Protein AF-A0A1B6MNG9-F1 (afdb_monomer_lite)

Radius of gyration: 24.76 Å; chains: 1; bounding box: 80×38×59 Å

pLDDT: mean 81.42, std 19.07, range [31.22, 97.62]

InterPro domains:
  IPR052958 Interferon-induced PKR regulator [PTHR46289] (4-104)

Structure (mmCIF, N/CA/C/O backbone):
data_AF-A0A1B6MNG9-F1
#
_entry.id   AF-A0A1B6MNG9-F1
#
loop_
_atom_site.group_PDB
_atom_site.id
_atom_site.type_symbol
_atom_site.label_atom_id
_atom_site.label_alt_id
_atom_site.label_comp_id
_atom_site.label_asym_id
_atom_site.label_entity_id
_atom_site.label_seq_id
_atom_site.pdbx_PDB_ins_code
_atom_site.Cartn_x
_atom_site.Cartn_y
_atom_site.Cartn_z
_atom_site.occupancy
_atom_site.B_iso_or_equiv
_atom_site.auth_seq_id
_atom_site.auth_comp_id
_atom_site.auth_asym_id
_atom_site.auth_atom_id
_atom_site.pdbx_PDB_model_num
ATOM 1 N N . GLY A 1 1 ? -10.029 7.670 -29.744 1.00 60.78 1 GLY A N 1
ATOM 2 C CA . GLY A 1 1 ? -8.602 7.427 -30.039 1.00 60.78 1 GLY A CA 1
ATOM 3 C C . GLY A 1 1 ? -7.707 7.807 -28.873 1.00 60.78 1 GLY A C 1
ATOM 4 O O . GLY A 1 1 ? -7.206 6.921 -28.198 1.00 60.78 1 GLY A O 1
ATOM 5 N N . ALA A 1 2 ? -7.543 9.106 -28.598 1.00 76.62 2 ALA A N 1
ATOM 6 C CA . ALA A 1 2 ? -6.579 9.608 -27.610 1.00 76.62 2 ALA A CA 1
ATOM 7 C C . ALA A 1 2 ? -6.789 9.096 -26.168 1.00 76.62 2 ALA A C 1
ATOM 9 O O . ALA A 1 2 ? -5.837 8.634 -25.553 1.00 76.62 2 ALA A O 1
ATOM 10 N N . GLY A 1 3 ? -8.025 9.091 -25.647 1.00 85.12 3 GLY A N 1
ATOM 11 C CA . GLY A 1 3 ? -8.297 8.647 -24.268 1.00 85.12 3 GLY A CA 1
ATOM 12 C C . GLY A 1 3 ? -7.935 7.180 -23.993 1.00 85.12 3 GLY A C 1
ATOM 13 O O . GLY A 1 3 ? -7.311 6.880 -22.981 1.00 85.12 3 GLY A O 1
ATOM 14 N N . ALA A 1 4 ? -8.244 6.276 -24.928 1.00 87.00 4 ALA A N 1
ATOM 15 C CA . ALA A 1 4 ? -7.892 4.858 -24.813 1.00 87.00 4 ALA A CA 1
ATOM 16 C C . ALA A 1 4 ? -6.369 4.636 -24.850 1.00 87.00 4 ALA A C 1
ATOM 18 O O . ALA A 1 4 ? -5.839 3.824 -24.095 1.00 87.00 4 ALA A O 1
ATOM 19 N N . ASN A 1 5 ? -5.655 5.403 -25.680 1.00 87.12 5 ASN A N 1
ATOM 20 C CA . ASN A 1 5 ? -4.195 5.349 -25.734 1.00 87.12 5 ASN A C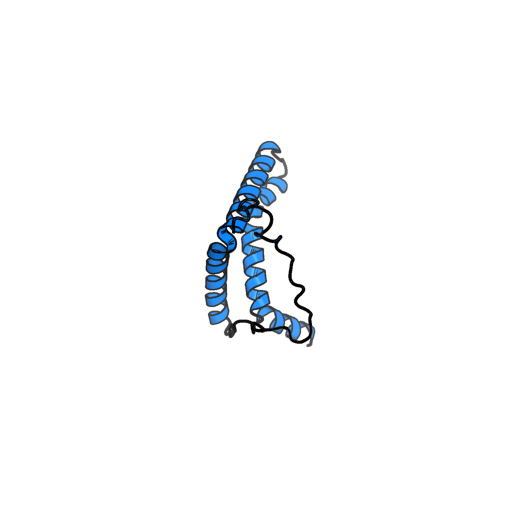A 1
ATOM 21 C C . ASN A 1 5 ? -3.564 5.885 -24.444 1.00 87.12 5 ASN A C 1
ATOM 23 O O . ASN A 1 5 ? -2.628 5.275 -23.938 1.00 87.12 5 ASN A O 1
ATOM 27 N N . ASN A 1 6 ? -4.096 6.973 -23.882 1.00 89.31 6 ASN A N 1
ATOM 28 C CA . ASN A 1 6 ? -3.613 7.534 -22.618 1.00 89.31 6 ASN A CA 1
ATOM 29 C C . ASN A 1 6 ? -3.771 6.536 -21.465 1.00 89.31 6 ASN A C 1
ATOM 31 O O . ASN A 1 6 ? -2.834 6.342 -20.695 1.00 89.31 6 ASN A O 1
ATOM 35 N N . LEU A 1 7 ? -4.922 5.860 -21.383 1.00 88.06 7 LEU A N 1
ATOM 36 C CA . LEU A 1 7 ? -5.152 4.819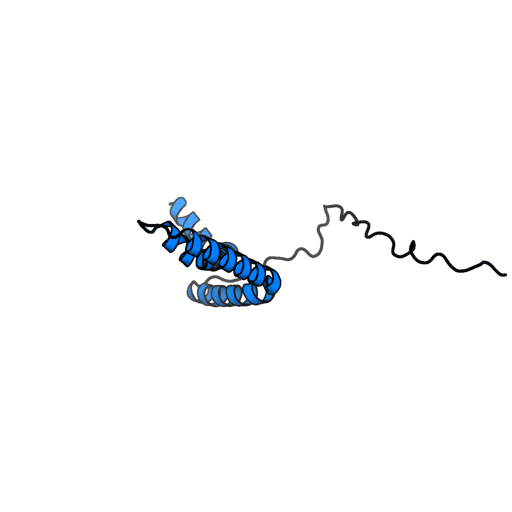 -20.383 1.00 88.06 7 LEU A CA 1
ATOM 37 C C . LEU A 1 7 ? -4.168 3.655 -20.548 1.00 88.06 7 LEU A C 1
ATOM 39 O O . LEU A 1 7 ? -3.560 3.225 -19.572 1.00 88.06 7 LEU A O 1
ATOM 43 N N . LYS A 1 8 ? -3.963 3.183 -21.784 1.00 87.12 8 LYS A N 1
ATOM 44 C CA . LYS A 1 8 ? -2.989 2.124 -22.078 1.00 87.12 8 LYS A CA 1
ATOM 45 C C . LYS A 1 8 ? -1.579 2.511 -21.621 1.00 87.12 8 LYS A C 1
ATOM 47 O O . LYS A 1 8 ? -0.904 1.706 -20.991 1.00 87.12 8 LYS A O 1
ATOM 52 N N . TRP A 1 9 ? -1.142 3.736 -21.910 1.00 86.69 9 TRP A N 1
ATOM 53 C CA . TRP A 1 9 ? 0.168 4.227 -21.477 1.00 86.69 9 TRP A CA 1
ATOM 54 C C . TRP A 1 9 ? 0.290 4.337 -19.958 1.00 86.69 9 TRP A C 1
ATOM 56 O O . TRP A 1 9 ? 1.345 4.015 -19.421 1.00 86.69 9 TRP A O 1
ATOM 66 N N . ALA A 1 10 ? -0.773 4.759 -19.270 1.00 86.00 10 ALA A N 1
ATOM 67 C CA . ALA A 1 10 ? -0.784 4.845 -17.814 1.00 86.00 10 ALA A CA 1
ATOM 68 C C . ALA A 1 10 ? -0.678 3.459 -17.161 1.00 86.00 10 ALA A C 1
ATOM 70 O O . ALA A 1 10 ? 0.157 3.267 -16.287 1.00 86.00 10 ALA A O 1
ATOM 71 N N . ILE A 1 11 ? -1.461 2.478 -17.624 1.00 86.19 11 ILE A N 1
ATOM 72 C CA . ILE A 1 11 ? -1.466 1.120 -17.051 1.00 86.19 11 ILE A CA 1
ATOM 73 C C . ILE A 1 11 ? -0.131 0.402 -17.287 1.00 86.19 11 ILE A C 1
ATOM 75 O O . ILE A 1 11 ? 0.305 -0.365 -16.439 1.00 86.19 11 ILE A O 1
ATOM 79 N N . LEU A 1 12 ? 0.540 0.666 -18.412 1.00 87.12 12 LEU A N 1
ATOM 80 C CA . LEU A 1 12 ? 1.850 0.079 -18.717 1.00 87.12 12 LEU A CA 1
ATOM 81 C C . LEU A 1 12 ? 3.024 0.838 -18.079 1.00 87.12 12 LEU A C 1
ATOM 83 O O . LEU A 1 12 ? 4.180 0.465 -18.274 1.00 87.12 12 LEU A O 1
ATOM 87 N N . ASN A 1 13 ? 2.760 1.916 -17.339 1.00 88.19 13 ASN A N 1
ATOM 88 C CA . ASN A 1 13 ? 3.795 2.662 -16.643 1.00 88.19 13 ASN A CA 1
ATOM 89 C C . ASN A 1 13 ? 4.161 1.966 -15.319 1.00 88.19 13 ASN A C 1
ATOM 91 O O . ASN A 1 13 ? 3.300 1.651 -14.497 1.00 88.19 13 ASN A O 1
ATOM 95 N N . THR A 1 14 ? 5.457 1.759 -15.088 1.00 87.88 14 THR A N 1
ATOM 96 C CA . THR A 1 14 ? 5.970 1.095 -13.883 1.00 87.88 14 THR A CA 1
ATOM 97 C C . THR A 1 14 ? 5.678 1.868 -12.597 1.00 87.88 14 THR A C 1
ATOM 99 O O . THR A 1 14 ? 5.291 1.260 -11.604 1.00 87.88 14 THR A O 1
ATOM 102 N N . GLU A 1 15 ? 5.818 3.195 -12.599 1.00 88.75 15 GLU A N 1
ATOM 103 C CA . GLU A 1 15 ? 5.522 4.032 -11.428 1.00 88.75 15 GLU A CA 1
ATOM 104 C C . GLU A 1 15 ? 4.036 3.946 -11.070 1.00 88.75 15 GLU A C 1
ATOM 106 O O . GLU A 1 15 ? 3.686 3.844 -9.895 1.00 88.75 15 GLU A O 1
ATOM 111 N N . PHE A 1 16 ? 3.166 3.897 -12.083 1.00 90.31 16 PHE A N 1
ATOM 112 C CA . PHE A 1 16 ? 1.735 3.676 -11.886 1.00 90.31 16 PHE A CA 1
ATOM 113 C C . PHE A 1 16 ? 1.445 2.294 -11.285 1.00 90.31 16 PHE A C 1
ATOM 115 O O . PHE A 1 16 ? 0.686 2.193 -10.322 1.00 90.31 16 PHE A O 1
ATOM 122 N N . CYS A 1 17 ? 2.081 1.239 -11.804 1.00 90.50 17 CYS A N 1
ATOM 123 C CA . CYS A 1 17 ? 1.933 -0.119 -11.277 1.00 90.50 17 CYS A CA 1
ATOM 124 C C . CYS A 1 17 ? 2.392 -0.224 -9.817 1.00 90.50 17 CYS A C 1
ATOM 126 O O . CYS A 1 17 ? 1.710 -0.835 -8.998 1.00 90.50 17 CYS A O 1
ATOM 128 N N . VAL A 1 18 ? 3.517 0.398 -9.462 1.00 92.25 18 VAL A N 1
ATOM 129 C CA . VAL A 1 18 ? 3.979 0.442 -8.069 1.00 92.25 18 VAL A CA 1
ATOM 130 C C . VAL A 1 18 ? 2.982 1.208 -7.201 1.00 92.25 18 VAL A C 1
ATOM 132 O O . VAL A 1 18 ? 2.557 0.699 -6.165 1.00 92.25 18 VAL A O 1
ATOM 135 N N . ALA A 1 19 ? 2.559 2.397 -7.636 1.00 93.19 19 ALA A N 1
ATOM 136 C CA . ALA A 1 19 ? 1.628 3.226 -6.880 1.00 93.19 19 ALA A CA 1
ATOM 137 C C . ALA A 1 19 ? 0.302 2.503 -6.607 1.00 93.19 19 ALA A C 1
ATOM 139 O O . ALA A 1 19 ? -0.168 2.517 -5.471 1.00 93.19 19 ALA A O 1
ATOM 140 N N . ILE A 1 20 ? -0.281 1.832 -7.607 1.00 93.31 20 ILE A N 1
ATOM 141 C CA . ILE A 1 20 ? -1.560 1.137 -7.428 1.00 93.31 20 ILE A CA 1
ATOM 142 C C . ILE A 1 20 ? -1.441 -0.049 -6.463 1.00 93.31 20 ILE A C 1
ATOM 144 O O . ILE A 1 20 ? -2.358 -0.266 -5.677 1.00 93.31 20 ILE A O 1
ATOM 148 N N . HIS A 1 21 ? -0.311 -0.765 -6.454 1.00 93.44 21 HIS A N 1
ATOM 149 C CA . HIS A 1 21 ? -0.083 -1.863 -5.508 1.00 93.44 21 HIS A CA 1
ATOM 150 C C . HIS A 1 21 ? 0.123 -1.352 -4.080 1.00 93.44 21 HIS A C 1
ATOM 152 O O . HIS A 1 21 ? -0.450 -1.911 -3.148 1.00 93.44 21 HIS A O 1
ATOM 158 N N . VAL A 1 22 ? 0.875 -0.261 -3.900 1.00 93.81 22 VAL A N 1
ATOM 159 C CA . VAL A 1 22 ? 1.033 0.378 -2.582 1.00 93.81 22 VAL A CA 1
ATOM 160 C C . VAL A 1 22 ? -0.319 0.852 -2.052 1.00 93.81 22 VAL A C 1
ATOM 162 O O . VAL A 1 22 ? -0.670 0.568 -0.911 1.00 93.81 22 VAL A O 1
ATOM 165 N N . ILE A 1 23 ? -1.099 1.533 -2.894 1.00 93.75 23 ILE A N 1
ATOM 166 C CA . ILE A 1 23 ? -2.448 2.001 -2.565 1.00 93.75 23 ILE A CA 1
ATOM 167 C C . ILE A 1 23 ? -3.339 0.817 -2.179 1.00 93.75 23 ILE A C 1
ATOM 169 O O . ILE A 1 23 ? -3.954 0.846 -1.117 1.00 93.75 23 ILE A O 1
ATOM 173 N N . ALA A 1 24 ? -3.383 -0.232 -3.001 1.00 94.50 24 ALA A N 1
ATOM 174 C CA . ALA A 1 24 ? -4.191 -1.417 -2.733 1.00 94.50 24 ALA A CA 1
ATOM 175 C C . ALA A 1 24 ? -3.815 -2.080 -1.401 1.00 94.50 24 ALA A C 1
ATOM 177 O O . ALA A 1 24 ? -4.710 -2.428 -0.632 1.00 94.50 24 ALA A O 1
ATOM 178 N N . ASN A 1 25 ? -2.517 -2.194 -1.101 1.00 93.25 25 ASN A N 1
ATOM 179 C CA . ASN A 1 25 ? -2.040 -2.757 0.160 1.00 93.25 25 ASN A CA 1
ATOM 180 C C . ASN A 1 25 ? -2.485 -1.910 1.361 1.00 93.25 25 ASN A C 1
ATOM 182 O O . ASN A 1 25 ? -3.103 -2.424 2.287 1.00 93.25 25 ASN A O 1
ATOM 186 N N . VAL A 1 26 ? -2.256 -0.593 1.316 1.00 92.31 26 VAL A N 1
ATOM 187 C CA . VAL A 1 26 ? -2.642 0.325 2.403 1.00 92.31 26 VAL A CA 1
ATOM 188 C C . VAL A 1 26 ? -4.161 0.337 2.617 1.00 92.31 26 VAL A C 1
ATOM 190 O O . VAL A 1 26 ? -4.630 0.318 3.754 1.00 92.31 26 VAL A O 1
ATOM 193 N N . PHE A 1 27 ? -4.951 0.332 1.542 1.00 92.50 27 PHE A N 1
ATOM 194 C CA . PHE A 1 27 ? -6.412 0.308 1.651 1.00 92.50 27 PHE A CA 1
ATOM 195 C C . PHE A 1 27 ? -6.966 -1.039 2.127 1.00 92.50 27 PHE A C 1
ATOM 197 O O . PHE A 1 27 ? -8.052 -1.060 2.709 1.00 92.50 27 PHE A O 1
ATOM 204 N N . ALA A 1 28 ? -6.244 -2.146 1.932 1.00 94.06 28 ALA A N 1
ATOM 205 C CA . ALA A 1 28 ? -6.674 -3.457 2.411 1.00 94.06 28 ALA A CA 1
ATOM 206 C C . ALA A 1 28 ? -6.815 -3.491 3.942 1.00 94.06 28 ALA A C 1
ATOM 208 O O . ALA A 1 28 ? -7.786 -4.063 4.440 1.00 94.06 28 ALA A O 1
ATOM 209 N N . PHE A 1 29 ? -5.934 -2.799 4.677 1.00 94.00 29 PHE A N 1
ATOM 210 C CA . PHE A 1 29 ? -6.043 -2.657 6.135 1.00 94.00 29 PHE A CA 1
ATOM 211 C C . PHE A 1 29 ? -7.353 -1.985 6.560 1.00 94.00 29 PHE A C 1
ATOM 213 O O . PHE A 1 29 ? -7.936 -2.361 7.567 1.00 94.00 29 PHE A O 1
ATOM 220 N N . GLY A 1 30 ? -7.862 -1.030 5.775 1.00 92.88 30 GLY A N 1
ATOM 221 C CA . GLY A 1 30 ? -9.114 -0.324 6.064 1.00 92.88 30 GLY A CA 1
ATOM 222 C C . GLY A 1 30 ? -10.379 -1.165 5.875 1.00 92.88 30 GLY A C 1
ATOM 223 O O . GLY A 1 30 ? -11.448 -0.791 6.357 1.00 92.88 30 GLY A O 1
ATOM 224 N N . MET A 1 31 ? -10.286 -2.302 5.180 1.00 94.75 31 MET A N 1
ATOM 225 C CA . MET A 1 31 ? -11.449 -3.092 4.772 1.00 94.75 31 MET A CA 1
ATOM 226 C C . MET A 1 31 ? -12.336 -3.576 5.938 1.00 94.75 31 MET A C 1
ATOM 228 O O . MET A 1 31 ? -13.558 -3.481 5.798 1.00 94.75 31 MET A O 1
ATOM 232 N N . PRO A 1 32 ? -11.801 -4.080 7.071 1.00 93.31 32 PRO A N 1
ATOM 233 C CA . PRO A 1 32 ? -12.618 -4.498 8.211 1.00 93.31 32 PRO A CA 1
ATOM 234 C C . PRO A 1 32 ? -13.427 -3.336 8.790 1.00 93.31 32 PRO A C 1
ATOM 236 O O . PRO A 1 32 ? -14.638 -3.453 8.957 1.00 93.31 32 PRO A O 1
ATOM 239 N N . LEU A 1 33 ? -12.790 -2.179 8.986 1.00 95.69 33 LEU A N 1
ATOM 240 C CA . LEU A 1 33 ? -13.462 -0.983 9.488 1.00 95.69 33 LEU A CA 1
ATOM 241 C C . LEU A 1 33 ? -14.523 -0.476 8.507 1.00 95.69 33 LEU A C 1
ATOM 243 O O . LEU A 1 33 ? -15.627 -0.133 8.921 1.00 95.69 33 LEU A O 1
ATOM 247 N N . CYS A 1 34 ? -14.240 -0.473 7.200 1.00 95.12 34 CYS A N 1
ATOM 248 C CA . CYS A 1 34 ? -15.246 -0.123 6.198 1.00 95.12 34 CYS A CA 1
ATOM 249 C C . CYS A 1 34 ? -16.478 -1.031 6.281 1.00 95.12 34 CYS A C 1
ATOM 251 O O . CYS A 1 34 ? -17.593 -0.530 6.165 1.00 95.12 34 CYS A O 1
ATOM 253 N N . LYS A 1 35 ? -16.295 -2.340 6.493 1.00 94.00 35 LYS A N 1
ATOM 254 C CA . LYS A 1 35 ? -17.413 -3.280 6.649 1.00 94.00 35 LYS A CA 1
ATOM 255 C C . LYS A 1 35 ? -18.235 -2.972 7.895 1.00 94.00 35 LYS A C 1
ATOM 257 O O . LYS A 1 35 ? -19.455 -2.956 7.789 1.00 94.00 35 LYS A O 1
ATOM 262 N N . GLU A 1 36 ? -17.593 -2.683 9.027 1.00 94.56 36 GLU A N 1
ATOM 263 C CA . GLU A 1 36 ? -18.299 -2.285 10.253 1.00 94.56 36 GLU A CA 1
ATOM 264 C C . GLU A 1 36 ? -19.108 -1.002 10.068 1.00 94.56 36 GLU A C 1
ATOM 266 O O . GLU A 1 36 ? -20.294 -0.961 10.389 1.00 94.56 36 GLU A O 1
ATOM 271 N N . LEU A 1 37 ? -18.504 0.026 9.469 1.00 94.56 37 LEU A N 1
ATOM 272 C CA . LEU A 1 37 ? -19.158 1.315 9.225 1.00 94.56 37 LEU A CA 1
ATOM 273 C C . LEU A 1 37 ? -20.308 1.239 8.209 1.00 94.56 37 LEU A C 1
ATOM 275 O O . LEU A 1 37 ? -21.132 2.148 8.152 1.00 94.56 37 LEU A O 1
ATOM 279 N N . GLN A 1 38 ? -20.356 0.185 7.393 1.00 95.81 38 GLN A N 1
ATOM 280 C CA . GLN A 1 38 ? -21.405 -0.047 6.398 1.00 95.81 38 GLN A CA 1
ATOM 281 C C . GLN A 1 38 ? -22.549 -0.936 6.915 1.00 95.81 38 GLN A C 1
ATOM 283 O O . GLN A 1 38 ? -23.517 -1.144 6.180 1.00 95.81 38 GLN A O 1
ATOM 288 N N . LYS A 1 39 ? -22.471 -1.473 8.143 1.00 95.25 39 LYS A N 1
ATOM 289 C CA . LYS A 1 39 ? -23.569 -2.250 8.744 1.00 95.25 39 LYS A CA 1
ATOM 290 C C . LYS A 1 39 ? -24.780 -1.356 9.030 1.00 95.25 39 LYS A C 1
ATOM 292 O O . LYS A 1 39 ? -24.640 -0.187 9.369 1.00 95.25 39 LYS A O 1
ATOM 297 N N . GLU A 1 40 ? -25.980 -1.936 8.957 1.00 93.19 40 GLU A N 1
ATOM 298 C CA . GLU A 1 40 ? -27.235 -1.249 9.315 1.00 93.19 40 GLU A CA 1
ATOM 299 C C . GLU A 1 40 ? -27.247 -0.808 10.789 1.00 93.19 40 GLU A C 1
ATOM 301 O O . GLU A 1 40 ? -27.742 0.265 11.128 1.00 93.19 40 GLU A O 1
ATOM 306 N N . THR A 1 41 ? -26.641 -1.619 11.659 1.00 92.94 41 THR A N 1
ATOM 307 C CA . THR A 1 41 ? -26.403 -1.306 13.069 1.00 92.94 41 THR A CA 1
ATOM 308 C C . THR A 1 41 ? -24.905 -1.238 13.330 1.00 92.94 41 THR A C 1
ATOM 310 O O . THR A 1 41 ? -24.198 -2.224 13.113 1.00 92.94 41 THR A O 1
ATOM 313 N N . LEU A 1 42 ? -24.432 -0.095 13.823 1.00 91.81 42 LEU A N 1
ATOM 314 C CA . LEU A 1 42 ? -23.022 0.148 14.108 1.00 91.81 42 LEU A CA 1
ATOM 315 C C . LEU A 1 42 ? -22.704 -0.120 15.583 1.00 91.81 42 LEU A C 1
ATOM 317 O O . LEU A 1 42 ? -23.225 0.573 16.461 1.00 91.81 42 LEU A O 1
ATOM 321 N N . ASP A 1 43 ? -21.802 -1.065 15.852 1.00 93.00 43 ASP A N 1
ATOM 322 C CA . ASP A 1 43 ? -21.138 -1.149 17.154 1.00 93.00 43 ASP A CA 1
ATOM 323 C C . ASP A 1 43 ? -19.967 -0.157 17.181 1.00 93.00 43 ASP A C 1
ATOM 325 O O . ASP A 1 43 ? -18.900 -0.380 16.608 1.00 93.00 43 ASP A O 1
ATOM 329 N N . LEU A 1 44 ? -20.182 0.975 17.852 1.00 93.81 44 LEU A N 1
ATOM 330 C CA . LEU A 1 44 ? -19.174 2.028 17.976 1.00 93.81 44 LEU A CA 1
ATOM 331 C C . LEU A 1 44 ? -17.922 1.560 18.719 1.00 93.81 44 LEU A C 1
ATOM 333 O O . LEU A 1 44 ? -16.831 2.039 18.420 1.00 93.81 44 LEU A O 1
ATOM 337 N N . LYS A 1 45 ? -18.057 0.648 19.687 1.00 94.94 45 LYS A N 1
ATOM 338 C CA . LYS A 1 45 ? -16.913 0.156 20.454 1.00 94.94 45 LYS A CA 1
ATOM 339 C C . LYS A 1 45 ? -16.025 -0.702 19.561 1.00 94.94 45 LYS A C 1
ATOM 341 O O . LYS A 1 45 ? -14.816 -0.498 19.544 1.00 94.94 45 LYS A O 1
ATOM 346 N N . GLU A 1 46 ? -16.624 -1.623 18.811 1.00 93.75 46 GLU A N 1
ATOM 347 C CA . GLU A 1 46 ? -15.894 -2.485 17.877 1.00 93.75 46 GLU A CA 1
ATOM 348 C C . GLU A 1 46 ? -15.243 -1.670 16.750 1.00 93.75 46 GLU A C 1
ATOM 350 O O . GLU A 1 46 ? -14.066 -1.862 16.450 1.00 93.75 46 GLU A O 1
ATOM 355 N N . ALA A 1 47 ? -15.953 -0.680 16.197 1.00 96.06 47 ALA A N 1
ATOM 356 C CA . ALA A 1 47 ? -15.404 0.201 15.168 1.00 96.06 47 ALA A CA 1
ATOM 357 C C . ALA A 1 47 ? -14.196 1.024 15.657 1.00 96.06 47 ALA A C 1
ATOM 359 O O . ALA A 1 47 ? -13.234 1.202 14.910 1.00 96.06 47 ALA A O 1
ATOM 360 N N . VAL A 1 48 ? -14.220 1.514 16.902 1.00 97.00 48 VAL A N 1
ATOM 361 C CA . VAL A 1 48 ? -13.079 2.241 17.488 1.00 97.00 48 VAL A CA 1
ATOM 362 C C . VAL A 1 48 ? -11.878 1.318 17.676 1.00 97.00 48 VAL A C 1
ATOM 364 O O . VAL A 1 48 ? -10.779 1.694 17.280 1.00 97.00 48 VAL A O 1
ATOM 367 N N . VAL A 1 49 ? -12.087 0.106 18.199 1.00 96.94 49 VAL A N 1
ATOM 368 C CA . VAL A 1 49 ? -11.006 -0.881 18.366 1.00 96.94 49 VAL A CA 1
ATOM 369 C C . VAL A 1 49 ? -10.359 -1.206 17.018 1.00 96.94 49 VAL A C 1
ATOM 371 O O . VAL A 1 49 ? -9.144 -1.105 16.882 1.00 96.94 49 VAL A O 1
ATOM 374 N N . LEU A 1 50 ? -11.160 -1.480 15.984 1.00 96.56 50 LEU A N 1
ATOM 375 C CA . LEU A 1 50 ? -10.632 -1.726 14.639 1.00 96.56 50 LEU A CA 1
ATOM 376 C C . LEU A 1 50 ? -9.853 -0.529 14.084 1.00 96.56 50 LEU A C 1
ATOM 378 O O . LEU A 1 50 ? -8.854 -0.719 13.395 1.00 96.56 50 LEU A O 1
ATOM 382 N N . ALA A 1 51 ? -10.290 0.702 14.354 1.00 96.69 51 ALA A N 1
ATOM 383 C CA . ALA A 1 51 ? -9.570 1.893 13.912 1.00 96.69 51 ALA A CA 1
ATOM 384 C C . ALA A 1 51 ? -8.197 2.032 14.595 1.00 96.69 51 ALA A C 1
ATOM 386 O O . ALA A 1 51 ? -7.223 2.399 13.932 1.00 96.69 51 ALA A O 1
ATOM 387 N N . GLU A 1 52 ? -8.108 1.722 15.890 1.00 97.62 52 GLU A N 1
ATOM 388 C CA . GLU A 1 52 ? -6.848 1.713 16.642 1.00 97.62 52 GLU A CA 1
ATOM 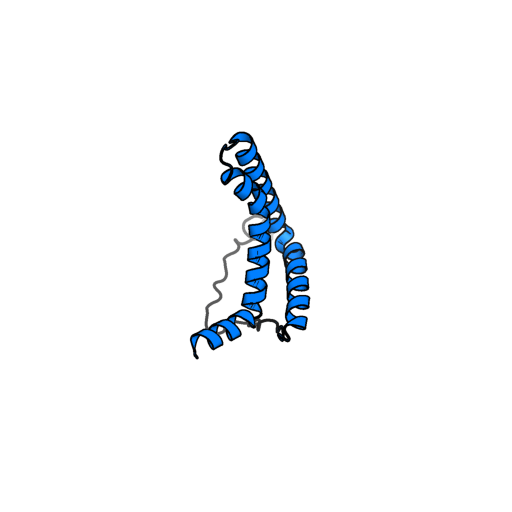389 C C . GLU A 1 52 ? -5.896 0.622 16.132 1.00 97.62 52 GLU A C 1
ATOM 391 O O . GLU A 1 52 ? -4.723 0.909 15.872 1.00 97.62 52 GLU A O 1
ATOM 396 N N . ASP A 1 53 ? -6.411 -0.586 15.893 1.00 96.81 53 ASP A N 1
ATOM 397 C CA . ASP A 1 53 ? -5.641 -1.706 15.342 1.00 96.81 53 ASP A CA 1
ATOM 398 C C . ASP A 1 53 ? -5.086 -1.373 13.949 1.00 96.81 53 ASP A C 1
ATOM 400 O O . ASP A 1 53 ? -3.892 -1.539 13.689 1.00 96.81 53 ASP A O 1
ATOM 404 N N . ILE A 1 54 ? -5.919 -0.812 13.064 1.00 96.44 54 ILE A N 1
ATOM 405 C CA . ILE A 1 54 ? -5.494 -0.365 11.727 1.00 96.44 54 ILE A CA 1
ATOM 406 C C . ILE A 1 54 ? -4.404 0.702 11.832 1.00 96.44 54 ILE A C 1
ATOM 408 O O . ILE A 1 54 ? -3.433 0.675 11.075 1.00 96.44 54 ILE A O 1
ATOM 412 N N . MET A 1 55 ? -4.545 1.654 12.755 1.00 96.56 55 MET A N 1
ATOM 413 C CA . MET A 1 55 ? -3.539 2.695 12.951 1.00 96.56 55 MET A CA 1
ATOM 414 C C . MET A 1 55 ? -2.203 2.094 13.406 1.00 96.56 55 MET A C 1
ATOM 416 O O . MET A 1 55 ? -1.157 2.502 12.897 1.00 96.56 55 MET A O 1
ATOM 420 N N . SER A 1 56 ? -2.235 1.108 14.304 1.00 96.75 56 SER A N 1
ATOM 421 C CA . SER A 1 56 ? -1.049 0.369 14.751 1.00 96.75 56 SER A CA 1
ATOM 422 C C . SER A 1 56 ? -0.359 -0.368 13.596 1.00 96.75 56 SER A C 1
ATOM 424 O O . SER A 1 56 ? 0.845 -0.199 13.391 1.00 96.75 56 SER A O 1
ATOM 426 N N . GLU A 1 57 ? -1.117 -1.099 12.777 1.00 95.25 57 GLU A N 1
ATOM 427 C CA . GLU A 1 57 ? -0.588 -1.811 11.604 1.00 95.25 57 GLU A CA 1
ATOM 428 C C . GLU A 1 57 ? 0.033 -0.854 10.576 1.00 95.25 57 GLU A C 1
ATOM 430 O O . GLU A 1 57 ? 1.152 -1.062 10.103 1.00 95.25 57 GLU A O 1
ATOM 435 N N . LEU A 1 58 ? -0.630 0.268 10.278 1.00 94.75 58 LEU A N 1
ATOM 436 C CA . LEU A 1 58 ? -0.075 1.284 9.377 1.00 94.75 58 LEU A CA 1
ATOM 437 C C . LEU A 1 58 ? 1.186 1.948 9.950 1.00 94.75 58 LEU A C 1
ATOM 439 O O . LEU A 1 58 ? 2.074 2.353 9.189 1.00 94.75 58 LEU A O 1
ATOM 443 N N . HIS A 1 59 ? 1.287 2.073 11.275 1.00 96.06 59 HIS A N 1
ATOM 444 C CA . HIS A 1 59 ? 2.508 2.530 11.931 1.00 96.06 59 HIS A CA 1
ATOM 445 C C . HIS A 1 59 ? 3.643 1.518 11.784 1.00 96.06 59 HIS A C 1
ATOM 447 O O . HIS A 1 59 ? 4.745 1.932 11.422 1.00 96.06 59 HIS A O 1
ATOM 453 N N . LEU A 1 60 ? 3.375 0.229 11.992 1.00 94.69 60 LEU A N 1
ATOM 454 C CA . LEU A 1 60 ? 4.354 -0.841 11.809 1.00 94.69 60 LEU A CA 1
ATOM 455 C C . LEU A 1 60 ? 4.847 -0.910 10.356 1.00 94.69 60 LEU A C 1
ATOM 457 O O . LEU A 1 60 ? 6.052 -0.942 10.102 1.00 94.69 60 LEU A O 1
ATOM 461 N N . MET A 1 61 ? 3.924 -0.826 9.395 1.00 93.81 61 MET A N 1
ATOM 462 C CA . MET A 1 61 ? 4.261 -0.773 7.973 1.00 93.81 61 MET A CA 1
ATOM 463 C C . MET A 1 61 ? 5.157 0.434 7.658 1.00 93.81 61 MET A C 1
ATOM 465 O O . MET A 1 61 ? 6.106 0.333 6.882 1.00 93.81 61 MET A O 1
ATOM 469 N N . ARG A 1 62 ? 4.890 1.592 8.278 1.00 94.00 62 ARG A N 1
ATOM 470 C CA . ARG A 1 62 ? 5.718 2.795 8.111 1.00 94.00 62 ARG A CA 1
ATOM 471 C C . ARG A 1 62 ? 7.107 2.631 8.727 1.00 94.00 62 ARG A C 1
ATOM 473 O O . ARG A 1 62 ? 8.068 3.128 8.143 1.00 94.00 62 ARG A O 1
ATOM 480 N N . THR A 1 63 ? 7.229 1.992 9.890 1.00 97.00 63 THR A N 1
ATOM 481 C CA . THR A 1 63 ? 8.537 1.767 10.526 1.00 97.00 63 THR A CA 1
ATOM 482 C C . THR A 1 63 ? 9.369 0.736 9.771 1.00 97.00 63 THR A C 1
ATOM 484 O O . THR A 1 63 ? 10.583 0.898 9.690 1.00 97.00 63 THR A O 1
ATOM 487 N N . ASN A 1 64 ? 8.720 -0.249 9.146 1.00 94.62 64 ASN A N 1
ATOM 488 C CA . ASN A 1 64 ? 9.359 -1.325 8.381 1.00 94.62 64 ASN A CA 1
ATOM 489 C C . ASN A 1 64 ? 9.256 -1.099 6.861 1.00 94.62 64 ASN A C 1
ATOM 491 O O . ASN A 1 64 ? 9.236 -2.047 6.078 1.00 94.62 64 ASN A O 1
ATOM 495 N N . ALA A 1 65 ? 9.186 0.166 6.430 1.00 91.56 65 ALA A N 1
ATOM 496 C CA . ALA A 1 65 ? 8.835 0.525 5.057 1.00 91.56 65 ALA A CA 1
ATOM 497 C C . ALA A 1 65 ? 9.750 -0.095 3.991 1.00 91.56 65 ALA A C 1
ATOM 499 O O . ALA A 1 65 ? 9.293 -0.345 2.882 1.00 91.56 65 ALA A O 1
ATOM 500 N N . GLU A 1 66 ? 11.024 -0.342 4.300 1.00 93.12 66 GLU A N 1
ATOM 501 C CA . GLU A 1 66 ? 11.961 -0.961 3.359 1.00 93.12 66 GLU A CA 1
ATOM 502 C C . GLU A 1 66 ? 11.601 -2.424 3.065 1.00 93.12 66 GLU A C 1
ATOM 504 O O . GLU A 1 66 ? 11.507 -2.809 1.899 1.00 93.12 66 GLU A O 1
ATOM 509 N N . GLU A 1 67 ? 11.329 -3.217 4.102 1.00 94.88 67 GLU A N 1
ATOM 510 C CA . GLU A 1 67 ? 10.944 -4.626 3.965 1.00 94.88 67 GLU A CA 1
ATOM 511 C C . GLU A 1 67 ? 9.564 -4.756 3.313 1.00 94.88 67 GLU A C 1
ATOM 513 O O . GLU A 1 67 ? 9.403 -5.482 2.327 1.00 94.88 67 GLU A O 1
ATOM 518 N N . GLU A 1 68 ? 8.592 -3.978 3.793 1.00 93.12 68 GLU A N 1
ATOM 519 C CA . GLU A 1 68 ? 7.227 -3.949 3.259 1.00 93.12 68 GLU A CA 1
ATOM 520 C C . GLU A 1 68 ? 7.206 -3.531 1.783 1.00 93.12 68 GLU A C 1
ATOM 522 O O . GLU A 1 68 ? 6.588 -4.182 0.934 1.00 93.12 68 GLU A O 1
ATOM 527 N N . PHE A 1 69 ? 7.943 -2.473 1.430 1.00 92.06 69 PHE A N 1
ATOM 528 C CA . PHE A 1 69 ? 8.035 -2.035 0.042 1.00 92.06 69 PHE A CA 1
ATOM 529 C C . PHE A 1 69 ? 8.778 -3.048 -0.828 1.00 92.06 69 PHE A C 1
ATOM 531 O O . PHE A 1 69 ? 8.404 -3.235 -1.986 1.00 92.06 69 PHE A O 1
ATOM 538 N N . HIS A 1 70 ? 9.794 -3.735 -0.303 1.00 93.94 70 HIS A N 1
ATOM 539 C CA . HIS A 1 70 ? 10.494 -4.779 -1.046 1.00 93.94 70 HIS A CA 1
ATOM 540 C C . HIS A 1 70 ? 9.557 -5.941 -1.414 1.00 93.94 70 HIS A C 1
ATOM 542 O O . HIS A 1 70 ? 9.600 -6.434 -2.547 1.00 93.94 70 HIS A O 1
ATOM 548 N N . VAL A 1 71 ? 8.659 -6.345 -0.509 1.00 94.62 71 VAL A N 1
ATOM 549 C CA . VAL A 1 71 ? 7.619 -7.346 -0.805 1.00 94.62 71 VAL A CA 1
ATOM 550 C C . VAL A 1 71 ? 6.695 -6.853 -1.922 1.00 94.62 71 VAL A C 1
ATOM 552 O O . VAL A 1 71 ? 6.524 -7.553 -2.926 1.00 94.62 71 VAL A O 1
ATOM 555 N N . ILE A 1 72 ? 6.168 -5.631 -1.801 1.00 93.94 72 ILE A N 1
ATOM 556 C CA . ILE A 1 72 ? 5.283 -5.025 -2.811 1.00 93.94 72 ILE A CA 1
ATOM 557 C C . ILE A 1 72 ? 5.993 -4.923 -4.169 1.00 93.94 72 ILE A C 1
ATOM 559 O O . ILE A 1 72 ? 5.430 -5.271 -5.207 1.00 93.94 72 ILE A O 1
ATOM 563 N N . PHE A 1 73 ? 7.251 -4.490 -4.186 1.00 93.19 73 PHE A N 1
ATOM 564 C CA . PHE A 1 73 ? 8.030 -4.334 -5.409 1.00 93.19 73 PHE A CA 1
ATOM 565 C C . PHE A 1 73 ? 8.239 -5.668 -6.135 1.00 93.19 73 PHE A C 1
ATOM 567 O O . PHE A 1 73 ? 8.131 -5.728 -7.362 1.00 93.19 73 PHE A O 1
ATOM 574 N N . ASN A 1 74 ? 8.483 -6.753 -5.399 1.00 93.69 74 ASN A N 1
ATOM 575 C CA . ASN A 1 74 ? 8.620 -8.084 -5.991 1.00 93.69 74 ASN A CA 1
ATOM 576 C C . ASN A 1 74 ? 7.309 -8.586 -6.610 1.00 93.69 74 ASN A C 1
ATOM 578 O O . ASN A 1 74 ? 7.339 -9.191 -7.683 1.00 93.69 74 ASN A O 1
ATOM 582 N N . GLN A 1 75 ? 6.163 -8.285 -5.994 1.00 93.69 75 GLN A N 1
ATOM 583 C CA . GLN A 1 75 ? 4.851 -8.585 -6.580 1.00 93.69 75 GLN A CA 1
ATOM 584 C C . GLN A 1 75 ? 4.639 -7.804 -7.882 1.00 93.69 75 GLN A C 1
ATOM 586 O O . GLN A 1 75 ? 4.298 -8.390 -8.911 1.00 93.69 75 GLN A O 1
ATOM 591 N N . VAL A 1 76 ? 4.931 -6.499 -7.873 1.00 93.44 76 VAL A N 1
ATOM 592 C CA . VAL A 1 76 ? 4.843 -5.649 -9.071 1.00 93.44 76 VAL A CA 1
ATOM 593 C C . VAL A 1 76 ? 5.763 -6.162 -10.176 1.00 93.44 76 VAL A C 1
ATOM 595 O O . VAL A 1 76 ? 5.382 -6.136 -11.345 1.00 93.44 76 VAL A O 1
ATOM 598 N N . LYS A 1 77 ? 6.954 -6.659 -9.830 1.00 92.62 77 LYS A N 1
ATOM 599 C CA . LYS A 1 77 ? 7.904 -7.234 -10.787 1.00 92.62 77 LYS A CA 1
ATOM 600 C C . LYS A 1 77 ? 7.359 -8.476 -11.483 1.00 92.62 77 LYS A C 1
ATOM 602 O O . LYS A 1 77 ? 7.527 -8.594 -12.695 1.00 92.62 77 LYS A O 1
ATOM 607 N N . ALA A 1 78 ? 6.690 -9.363 -10.748 1.00 92.69 78 ALA A N 1
ATOM 608 C CA . ALA A 1 78 ? 6.036 -10.532 -11.330 1.00 92.69 78 ALA A CA 1
ATOM 609 C C . ALA A 1 78 ? 4.913 -10.116 -12.296 1.00 92.69 78 ALA A C 1
ATOM 611 O O . ALA A 1 78 ? 4.935 -10.495 -13.463 1.00 92.69 78 ALA A O 1
ATOM 612 N N . VAL A 1 79 ? 4.012 -9.235 -11.851 1.00 91.25 79 VAL A N 1
ATOM 613 C CA . VAL A 1 79 ? 2.897 -8.736 -12.679 1.00 91.25 79 VAL A CA 1
ATOM 614 C C . VAL A 1 79 ? 3.397 -7.979 -13.916 1.00 91.25 79 VAL A C 1
ATOM 616 O O . VAL A 1 79 ? 2.847 -8.114 -15.005 1.00 91.25 79 VAL A O 1
ATOM 619 N N . SER A 1 80 ? 4.463 -7.191 -13.776 1.00 90.44 80 SER A N 1
ATOM 620 C CA . SER A 1 80 ? 5.054 -6.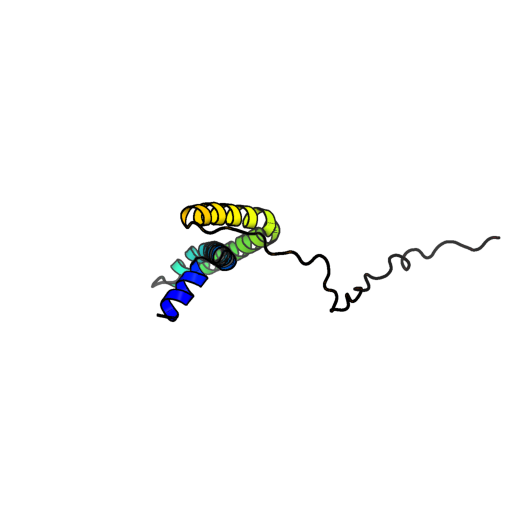438 -14.889 1.00 90.44 80 SER A CA 1
ATOM 621 C C . SER A 1 80 ? 5.640 -7.361 -15.953 1.00 90.44 80 SER A C 1
ATOM 623 O O . SER A 1 80 ? 5.520 -7.066 -17.140 1.00 90.44 80 SER A O 1
ATOM 625 N N . LEU A 1 81 ? 6.231 -8.489 -15.546 1.00 90.94 81 LEU A N 1
ATOM 626 C CA . LEU A 1 81 ? 6.743 -9.499 -16.467 1.00 90.94 81 LEU A CA 1
ATOM 627 C C . LEU A 1 81 ? 5.605 -10.123 -17.285 1.00 90.94 81 LEU A C 1
ATOM 629 O O . LEU A 1 81 ? 5.720 -10.208 -18.508 1.00 90.94 81 LEU A O 1
ATOM 633 N N . ASP A 1 82 ? 4.487 -10.457 -16.638 1.00 90.62 82 ASP A N 1
ATOM 634 C CA . ASP A 1 82 ? 3.298 -11.008 -17.304 1.00 90.62 82 ASP A CA 1
ATOM 635 C C . ASP A 1 82 ? 2.656 -10.008 -18.282 1.00 90.62 82 ASP A C 1
ATOM 637 O O . ASP A 1 82 ? 2.147 -10.388 -19.338 1.00 90.62 82 ASP A O 1
ATOM 641 N N . LEU A 1 83 ? 2.712 -8.712 -17.959 1.00 88.56 83 LEU A N 1
ATOM 642 C CA . LEU A 1 83 ? 2.205 -7.625 -18.804 1.00 88.56 83 LEU A CA 1
ATOM 643 C C . LEU A 1 83 ? 3.194 -7.168 -19.892 1.00 88.56 83 LEU A C 1
ATOM 645 O O . LEU A 1 83 ? 2.853 -6.295 -20.696 1.00 88.56 83 LEU A O 1
ATOM 649 N N . GLY A 1 84 ? 4.410 -7.722 -19.933 1.00 88.38 84 GLY A N 1
ATOM 650 C CA . GLY A 1 84 ? 5.460 -7.308 -20.869 1.00 88.38 84 GLY A CA 1
ATOM 651 C C . GLY A 1 84 ? 5.987 -5.886 -20.625 1.00 88.38 84 GLY A C 1
ATOM 652 O O . GLY A 1 84 ? 6.442 -5.227 -21.562 1.00 88.38 84 GLY A O 1
ATOM 653 N N . ILE A 1 85 ? 5.901 -5.392 -19.387 1.00 88.19 85 ILE A N 1
ATOM 654 C CA . ILE A 1 85 ? 6.399 -4.078 -18.969 1.00 88.19 85 ILE A CA 1
ATOM 655 C C . ILE A 1 85 ? 7.878 -4.199 -18.587 1.00 88.19 85 ILE A C 1
ATOM 657 O O . ILE A 1 85 ? 8.250 -4.917 -17.659 1.00 88.19 85 ILE A O 1
ATOM 661 N N . ASP A 1 86 ? 8.730 -3.440 -19.273 1.00 84.25 86 ASP A N 1
ATOM 662 C CA . ASP A 1 86 ? 10.159 -3.343 -18.965 1.00 84.25 86 ASP A CA 1
ATOM 663 C C . ASP A 1 86 ? 10.387 -2.395 -17.774 1.00 84.25 86 ASP A C 1
ATOM 665 O O . ASP A 1 86 ? 10.422 -1.168 -17.924 1.00 84.25 86 ASP A O 1
ATOM 669 N N . MET A 1 87 ? 10.509 -2.961 -16.569 1.00 82.88 87 MET A N 1
ATOM 670 C CA . MET A 1 87 ? 10.787 -2.199 -15.350 1.00 82.88 87 MET A CA 1
ATOM 671 C C . MET A 1 87 ? 12.229 -1.685 -15.342 1.00 82.88 87 MET A C 1
ATOM 673 O O . MET A 1 87 ? 13.171 -2.406 -15.006 1.00 82.88 87 MET A O 1
ATOM 677 N N . LYS A 1 88 ? 12.398 -0.396 -15.638 1.00 78.31 88 LYS A N 1
ATOM 678 C CA . LYS A 1 88 ? 13.684 0.300 -15.511 1.00 78.31 88 LYS A CA 1
ATOM 679 C C . LYS A 1 88 ? 13.738 1.071 -14.205 1.00 78.31 88 LYS A C 1
ATOM 681 O O . LYS A 1 88 ? 12.805 1.793 -13.864 1.00 78.31 88 LYS A O 1
ATOM 686 N N . LEU A 1 89 ? 14.867 0.971 -13.510 1.00 71.38 89 LEU A N 1
ATOM 687 C CA . LEU A 1 89 ? 15.160 1.858 -12.389 1.00 71.38 89 LEU A 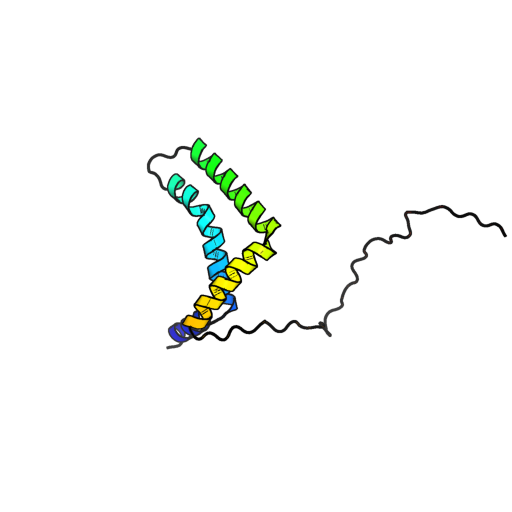CA 1
ATOM 688 C C . LEU A 1 89 ? 15.161 3.314 -12.885 1.00 71.38 89 LEU A C 1
ATOM 690 O O . LEU A 1 89 ? 15.811 3.608 -13.900 1.00 71.38 89 LEU A O 1
ATOM 694 N N . PRO A 1 90 ? 14.456 4.233 -12.201 1.00 69.06 90 PRO A N 1
ATOM 695 C CA . PRO A 1 90 ? 14.505 5.641 -12.554 1.00 69.06 90 PRO A CA 1
ATOM 696 C C . PRO A 1 90 ? 15.948 6.140 -12.448 1.00 69.06 90 PRO A C 1
ATOM 698 O O . PRO A 1 90 ? 16.712 5.741 -11.567 1.00 69.06 90 PRO A O 1
ATOM 701 N N . ARG A 1 91 ? 16.347 7.021 -13.372 1.00 68.19 91 ARG A N 1
ATOM 702 C CA . ARG A 1 91 ? 17.698 7.593 -13.365 1.00 68.19 91 ARG A CA 1
ATOM 703 C C . ARG A 1 91 ? 17.900 8.406 -12.087 1.00 68.19 91 ARG A C 1
ATOM 705 O O . ARG A 1 91 ? 17.324 9.482 -11.946 1.00 68.19 91 ARG A O 1
ATOM 712 N N . LEU A 1 92 ? 18.768 7.93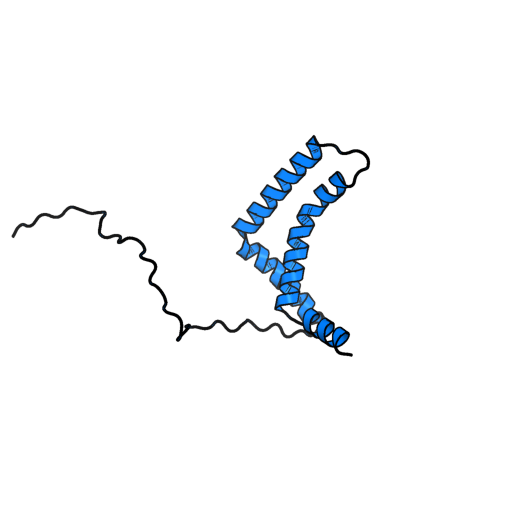2 -11.197 1.00 70.50 92 LEU A N 1
ATOM 713 C CA . LEU A 1 92 ? 19.244 8.721 -10.065 1.00 70.50 92 LEU A CA 1
ATOM 714 C C . LEU A 1 92 ? 20.222 9.782 -10.585 1.00 70.50 92 LEU A C 1
ATOM 716 O O . LEU A 1 92 ? 21.318 9.476 -11.058 1.00 70.50 92 LEU A O 1
ATOM 720 N N . CYS A 1 93 ? 19.825 11.052 -10.530 1.00 62.97 93 CYS A N 1
ATOM 721 C CA . CYS A 1 93 ? 20.726 12.155 -10.844 1.00 62.97 93 CYS A CA 1
ATOM 722 C C . CYS A 1 93 ? 21.793 12.262 -9.746 1.00 62.97 93 CYS A C 1
ATOM 724 O O . CYS A 1 93 ? 21.502 12.730 -8.652 1.00 62.97 93 CYS A O 1
ATOM 726 N N . SER A 1 94 ? 23.038 11.887 -10.054 1.00 66.06 94 SER A N 1
ATOM 727 C CA . SER A 1 94 ? 24.169 11.947 -9.111 1.00 66.06 94 SER A CA 1
ATOM 728 C C . SER A 1 94 ? 24.400 13.347 -8.507 1.00 66.06 94 SER A C 1
ATOM 730 O O . SER A 1 94 ? 24.854 13.460 -7.371 1.00 66.06 94 SER A O 1
ATOM 732 N N . ARG A 1 95 ? 24.070 14.431 -9.233 1.00 63.31 95 ARG A N 1
ATOM 733 C CA . ARG A 1 95 ? 24.185 15.817 -8.744 1.00 63.31 95 ARG A CA 1
ATOM 734 C C . ARG A 1 95 ? 23.241 16.759 -9.499 1.00 63.31 95 ARG A C 1
ATOM 736 O O . ARG A 1 95 ? 23.303 16.829 -10.727 1.00 63.31 95 ARG A O 1
ATOM 743 N N . GLN A 1 96 ? 22.418 17.544 -8.796 1.00 61.38 96 GLN A N 1
ATOM 744 C CA . GLN A 1 96 ? 21.759 18.708 -9.406 1.00 61.38 96 GLN A CA 1
ATOM 745 C C . GLN A 1 96 ? 22.803 19.816 -9.601 1.00 61.38 96 GLN A C 1
ATOM 747 O O . GLN A 1 96 ? 23.311 20.371 -8.634 1.00 61.38 96 GLN A O 1
ATOM 752 N N . LYS A 1 97 ? 23.153 20.140 -10.853 1.00 64.81 97 LYS A N 1
ATOM 753 C CA . LYS A 1 97 ? 24.143 21.196 -11.155 1.00 64.81 97 LYS A CA 1
ATOM 754 C C . LYS A 1 97 ? 23.596 22.622 -10.982 1.00 64.81 97 LYS A C 1
ATOM 756 O O . LYS A 1 97 ? 24.381 23.525 -10.731 1.00 64.81 97 LYS A O 1
ATOM 761 N N . ASN A 1 98 ? 22.275 22.806 -11.081 1.00 71.62 98 ASN A N 1
ATOM 762 C CA . ASN A 1 98 ? 21.624 24.126 -11.121 1.00 71.62 98 ASN A CA 1
ATOM 763 C C . ASN A 1 98 ? 20.848 24.505 -9.848 1.00 71.62 98 ASN A C 1
ATOM 765 O O . ASN A 1 98 ? 20.193 25.543 -9.830 1.00 71.62 98 ASN A O 1
ATOM 769 N N . ARG A 1 99 ? 20.891 23.691 -8.787 1.00 61.69 99 ARG A N 1
ATOM 770 C CA . ARG A 1 99 ? 20.283 24.032 -7.493 1.00 61.69 99 ARG A CA 1
ATOM 771 C C . ARG A 1 99 ? 21.393 24.124 -6.456 1.00 61.69 99 ARG A C 1
ATOM 773 O O . ARG A 1 99 ? 22.227 23.224 -6.381 1.00 61.69 99 ARG A O 1
ATOM 780 N N . SER A 1 100 ? 21.432 25.209 -5.688 1.00 64.81 100 SER A N 1
ATOM 781 C CA . SER A 1 100 ? 22.349 25.309 -4.557 1.00 64.81 100 SER A CA 1
ATOM 782 C C . SER A 1 100 ? 21.996 24.219 -3.543 1.00 64.81 100 SER A C 1
ATOM 784 O O . SER A 1 100 ? 20.877 24.163 -3.034 1.00 64.81 100 SER A O 1
ATOM 786 N N . ASN A 1 101 ? 22.951 23.337 -3.248 1.00 60.47 101 ASN A N 1
ATOM 787 C CA . ASN A 1 101 ? 22.865 22.483 -2.071 1.00 60.47 101 ASN A CA 1
ATOM 788 C C . ASN A 1 101 ? 23.132 23.388 -0.868 1.00 60.47 101 ASN A C 1
ATOM 790 O O . ASN A 1 101 ? 24.288 23.650 -0.536 1.00 60.47 101 ASN A O 1
ATOM 794 N N . ALA A 1 102 ? 22.077 23.940 -0.268 1.00 67.31 102 ALA A N 1
ATOM 795 C CA . ALA A 1 102 ? 22.220 24.616 1.010 1.00 67.31 102 ALA A CA 1
ATOM 796 C C . ALA A 1 102 ? 22.736 23.581 2.016 1.00 67.31 102 ALA A C 1
ATOM 798 O O . ALA A 1 102 ? 22.083 22.567 2.256 1.00 67.31 102 ALA A O 1
ATOM 799 N N . LEU A 1 103 ? 23.927 23.818 2.566 1.00 60.12 103 LEU A N 1
ATOM 800 C CA . LEU A 1 103 ? 24.417 23.063 3.709 1.00 60.12 103 LEU A CA 1
ATOM 801 C C . LEU A 1 103 ? 23.417 23.300 4.843 1.00 60.12 103 LEU A C 1
ATOM 803 O O . LEU A 1 103 ? 23.308 24.416 5.356 1.00 60.12 103 LEU A O 1
ATOM 807 N N . SER A 1 104 ? 22.654 22.274 5.220 1.00 52.78 104 SER A N 1
ATOM 808 C CA . SER A 1 104 ? 21.974 22.288 6.507 1.00 52.78 104 SER A CA 1
ATOM 809 C C . SER A 1 104 ? 23.072 22.429 7.552 1.00 52.78 104 SER A C 1
ATOM 811 O O . SER A 1 104 ? 23.930 21.552 7.642 1.00 52.78 104 SER A O 1
ATOM 813 N N . LYS A 1 105 ? 23.089 23.533 8.305 1.00 51.19 105 LYS A N 1
ATOM 814 C CA . LYS A 1 105 ? 23.941 23.648 9.489 1.00 51.19 105 LYS A CA 1
ATOM 815 C C . LYS A 1 105 ? 23.476 22.590 10.491 1.00 51.19 105 LYS A C 1
ATOM 817 O O . LYS A 1 105 ? 22.632 22.865 11.341 1.00 51.19 105 LYS A O 1
ATOM 822 N N . SER A 1 106 ? 23.979 21.364 10.367 1.00 49.78 106 SER A N 1
ATOM 823 C CA . SER A 1 106 ? 24.086 20.473 11.512 1.00 49.78 106 SER A CA 1
ATOM 824 C C . SER A 1 106 ? 24.964 21.226 12.497 1.00 49.78 106 SER A C 1
ATOM 826 O O . SER A 1 106 ? 26.115 21.519 12.177 1.00 49.78 106 SER A O 1
ATOM 828 N N . LYS A 1 107 ? 24.365 21.651 13.611 1.00 45.12 107 LYS A N 1
ATOM 829 C CA . LYS A 1 107 ? 25.034 22.395 14.676 1.00 45.12 107 LYS A CA 1
ATOM 830 C C . LYS A 1 107 ? 26.400 21.779 14.954 1.00 45.12 107 LYS A C 1
ATOM 832 O O . LYS A 1 107 ? 26.511 20.566 15.122 1.00 45.12 107 LYS A O 1
ATOM 837 N N . ASP A 1 108 ? 27.397 22.649 14.952 1.00 42.88 108 ASP A N 1
ATOM 838 C CA . ASP A 1 108 ? 28.789 22.355 15.221 1.00 42.88 108 ASP A CA 1
ATOM 839 C C . ASP A 1 108 ? 28.923 21.457 16.459 1.00 42.88 108 ASP A C 1
ATOM 841 O O . ASP A 1 108 ? 28.563 21.840 17.570 1.00 42.88 108 ASP A O 1
ATOM 845 N N . LEU A 1 109 ? 29.490 20.263 16.275 1.00 44.16 109 LEU A N 1
ATOM 846 C CA . LEU A 1 109 ? 29.918 19.377 17.366 1.00 44.16 109 LEU A CA 1
ATOM 847 C C . LEU A 1 109 ? 31.121 19.950 18.155 1.00 44.16 109 LEU A C 1
ATOM 849 O O . LEU A 1 109 ? 31.699 19.255 18.983 1.00 44.16 109 LEU A O 1
ATOM 853 N N . ALA A 1 110 ? 31.512 21.202 17.899 1.00 43.31 110 ALA A N 1
ATOM 854 C CA . ALA A 1 110 ? 32.665 21.868 18.499 1.00 43.31 110 ALA A CA 1
ATOM 855 C C . ALA A 1 110 ? 32.319 22.764 19.706 1.00 43.31 110 ALA A C 1
ATOM 857 O O . ALA A 1 110 ? 33.232 23.258 20.357 1.00 43.31 110 ALA A O 1
ATOM 858 N N . ASP A 1 111 ? 31.034 22.950 20.040 1.00 41.47 111 ASP A N 1
ATOM 859 C CA . ASP A 1 111 ? 30.600 23.828 21.147 1.00 41.47 111 ASP A CA 1
ATOM 860 C C . ASP A 1 111 ? 30.330 23.074 22.473 1.00 41.47 111 ASP A C 1
ATOM 862 O O . ASP A 1 111 ? 29.862 23.651 23.448 1.00 41.47 111 ASP A O 1
ATOM 866 N N . VAL A 1 112 ? 30.603 21.759 22.534 1.00 48.34 112 VAL A N 1
ATOM 867 C CA . VAL A 1 112 ? 30.266 20.908 23.703 1.00 48.34 112 VAL A CA 1
ATOM 868 C C . VAL A 1 112 ? 31.477 20.523 24.565 1.00 48.34 112 VAL A C 1
ATOM 870 O O . VAL A 1 112 ? 31.303 20.046 25.682 1.00 48.34 112 VAL A O 1
ATOM 873 N N . THR A 1 113 ? 32.713 20.790 24.143 1.00 34.78 113 THR A N 1
ATOM 874 C CA . THR A 1 113 ? 33.892 20.544 24.994 1.00 34.78 113 THR A CA 1
ATOM 875 C C . THR A 1 113 ? 34.712 21.810 25.177 1.00 34.78 113 THR A C 1
ATOM 877 O O . THR A 1 113 ? 35.820 21.945 24.662 1.00 34.78 113 THR A O 1
ATOM 880 N N . GLY A 1 114 ? 34.170 22.740 25.963 1.00 44.78 114 GLY A N 1
ATOM 881 C CA . GLY A 1 114 ? 35.012 23.644 26.732 1.00 44.78 114 GLY A CA 1
ATOM 882 C C . GLY A 1 114 ? 35.788 22.815 27.749 1.00 44.78 114 GLY A C 1
ATOM 883 O O . GLY A 1 114 ? 35.186 22.334 28.697 1.00 44.78 114 GLY A O 1
ATOM 884 N N . ILE A 1 115 ? 37.074 22.581 27.481 1.00 37.75 115 ILE A N 1
ATOM 885 C CA . ILE A 1 115 ? 38.203 22.365 28.406 1.00 37.75 115 ILE A CA 1
ATOM 886 C C . ILE A 1 115 ? 39.401 22.014 27.511 1.00 37.75 115 ILE A C 1
ATOM 888 O O . ILE A 1 115 ? 39.451 20.935 26.931 1.00 37.75 115 ILE A O 1
ATOM 892 N N . ASN A 1 116 ? 40.351 22.941 27.372 1.00 35.28 116 ASN A N 1
ATOM 893 C CA . ASN A 1 116 ? 41.762 22.668 27.650 1.00 35.28 116 ASN A CA 1
ATOM 894 C C . ASN A 1 116 ? 42.541 23.983 27.708 1.00 35.28 116 ASN A C 1
ATOM 896 O O . ASN A 1 116 ? 42.534 24.796 26.786 1.00 35.28 116 ASN A O 1
ATOM 900 N N . ALA A 1 117 ? 43.138 24.176 28.877 1.00 35.50 117 ALA A N 1
ATOM 901 C CA . ALA A 1 117 ? 43.913 25.322 29.290 1.00 35.50 117 ALA A CA 1
ATOM 902 C C . ALA A 1 117 ? 45.149 25.538 28.405 1.00 35.50 117 ALA A C 1
ATOM 904 O O . ALA A 1 117 ? 45.791 24.589 27.962 1.00 35.50 117 ALA A O 1
ATOM 905 N N . GLN A 1 118 ? 45.491 26.811 28.213 1.00 31.22 118 GLN A N 1
ATOM 906 C CA . GLN A 1 118 ? 46.813 27.250 27.784 1.00 31.22 118 GLN A CA 1
ATOM 907 C C . GLN A 1 118 ? 47.800 27.098 28.950 1.00 31.22 118 GLN A C 1
ATOM 909 O O . GLN A 1 118 ? 47.619 27.751 29.974 1.00 31.22 118 GLN A O 1
ATOM 914 N N . VAL A 1 119 ? 48.818 26.260 28.764 1.00 35.03 119 VAL A N 1
ATOM 915 C CA . VAL A 1 119 ? 50.168 26.279 29.366 1.00 35.03 119 VAL A CA 1
ATOM 916 C C . VAL A 1 119 ? 50.977 25.470 28.338 1.00 35.03 119 VAL A C 1
ATOM 918 O O . VAL A 1 119 ? 50.617 24.324 28.093 1.00 35.03 119 VAL A O 1
ATOM 921 N N . GLU A 1 120 ? 51.925 25.963 27.550 1.00 32.66 120 GLU A N 1
ATOM 922 C CA . GLU A 1 120 ? 52.928 27.034 27.618 1.00 32.66 120 GLU A CA 1
ATOM 923 C C . GLU A 1 120 ? 53.221 27.514 26.182 1.00 32.66 120 GLU A C 1
ATOM 925 O O . GLU A 1 120 ? 53.096 26.682 25.250 1.00 32.66 120 GLU A O 1
#

Secondary structure (DSSP, 8-state):
-HHHHHHHHHHT-HHHHHHHHHHHHHHHHHHHHHHHHTSSS--HHHHHHHHHHHHHHHHHHHHTHHHHHHHHHHHHHHHHHHTT---PPP---S--SSS---------TTSS--------

Foldseek 3Di:
DVVVVVVVVLVLDLVNLLVVLVVVVLCVLCVVLVVQVPDPDHDPVVSVVSVVVSVVVVVVCVVVVVVNSVVSSVVSVVVSVVVVRDDDDPDDDPDDPPDDPPPPCPDDPPPPDPDDDDDD

Organism: NCBI:txid36148

Sequence (120 aa):
GAGANNLKWAILNTEFCVAIHVIANVFAFGMPLCKELQKETLDLKEAVVLAEDIMSELHLMRTNAEEEFHVIFNQVKAVSLDLGIDMKLPRLCSRQKNRSNALSKSKDLADVTGINAQVE